Protein AF-A0A7T7HNX2-F1 (afdb_monomer_lite)

Structure (mmCIF, N/CA/C/O backbone):
data_AF-A0A7T7HNX2-F1
#
_entry.id   AF-A0A7T7HNX2-F1
#
loop_
_atom_site.group_PDB
_atom_site.id
_atom_site.type_symbol
_atom_site.label_atom_id
_atom_site.label_alt_id
_atom_site.label_comp_id
_atom_site.label_asym_id
_atom_site.label_entity_id
_atom_site.label_seq_id
_atom_site.pdbx_PDB_ins_code
_atom_site.Cartn_x
_atom_site.Cartn_y
_atom_site.Cartn_z
_atom_site.occupancy
_atom_site.B_iso_or_equiv
_atom_site.auth_seq_id
_atom_site.auth_comp_id
_atom_site.auth_asym_id
_atom_site.auth_atom_id
_atom_site.pdbx_PDB_model_num
ATOM 1 N N . MET A 1 1 ? 5.727 -19.608 38.447 1.00 37.97 1 MET A N 1
ATOM 2 C CA . MET A 1 1 ? 6.000 -19.574 36.997 1.00 37.97 1 MET A CA 1
ATOM 3 C C . MET A 1 1 ? 4.655 -19.611 36.282 1.00 37.97 1 MET A C 1
ATOM 5 O O . MET A 1 1 ? 4.016 -20.650 36.315 1.00 37.97 1 MET A O 1
ATOM 9 N N . MET A 1 2 ? 4.180 -18.492 35.729 1.00 38.69 2 MET A N 1
ATOM 10 C CA . MET A 1 2 ? 2.966 -18.452 34.899 1.00 38.69 2 MET A CA 1
ATOM 11 C C . MET A 1 2 ? 3.339 -17.863 33.538 1.00 38.69 2 MET A C 1
ATOM 13 O O . MET A 1 2 ? 3.357 -16.647 33.370 1.00 38.69 2 MET A O 1
ATOM 17 N N . SER A 1 3 ? 3.670 -18.729 32.580 1.00 41.78 3 SER A N 1
ATOM 18 C CA . SER A 1 3 ? 3.764 -18.338 31.173 1.00 41.78 3 SER A CA 1
ATOM 19 C C . SER A 1 3 ? 2.351 -18.274 30.605 1.00 41.78 3 SER A C 1
ATOM 21 O O . SER A 1 3 ? 1.733 -19.302 30.338 1.00 41.78 3 SER A O 1
ATOM 23 N N . GLY A 1 4 ? 1.817 -17.062 30.463 1.00 44.22 4 GLY A N 1
ATOM 24 C CA . GLY A 1 4 ? 0.633 -16.820 29.648 1.00 44.22 4 GLY A CA 1
ATOM 25 C C . GLY A 1 4 ? 1.031 -16.871 28.178 1.00 44.22 4 GLY A C 1
ATOM 26 O O . GLY A 1 4 ? 1.696 -15.960 27.692 1.00 44.22 4 GLY A O 1
ATOM 27 N N . ASN A 1 5 ? 0.656 -17.943 27.480 1.00 45.62 5 ASN A N 1
ATOM 28 C CA . ASN A 1 5 ? 0.745 -18.008 26.025 1.00 45.62 5 ASN A CA 1
ATOM 29 C C . ASN A 1 5 ? -0.198 -16.959 25.426 1.00 45.62 5 ASN A C 1
ATOM 31 O O . ASN A 1 5 ? -1.410 -17.160 25.356 1.00 45.62 5 ASN A O 1
ATOM 35 N N . THR A 1 6 ? 0.359 -15.833 24.987 1.00 50.38 6 THR A N 1
ATOM 36 C CA . THR A 1 6 ? -0.335 -14.875 24.126 1.00 50.38 6 THR A CA 1
ATOM 37 C C . THR A 1 6 ? -0.356 -15.452 22.715 1.00 50.38 6 THR A C 1
ATOM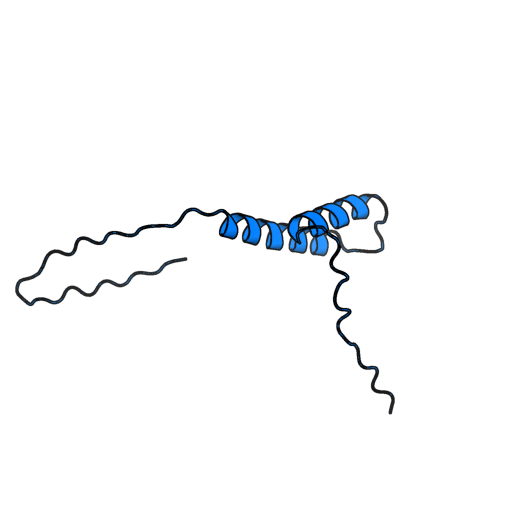 39 O O . THR A 1 6 ? 0.479 -15.112 21.878 1.00 50.38 6 THR A O 1
ATOM 42 N N . GLU A 1 7 ? -1.275 -16.377 22.449 1.00 42.97 7 GLU A N 1
ATOM 43 C CA . GLU A 1 7 ? -1.543 -16.776 21.071 1.00 42.97 7 GLU A CA 1
ATOM 44 C C . GLU A 1 7 ? -2.082 -15.554 20.314 1.00 42.97 7 GLU A C 1
ATOM 46 O O . GLU A 1 7 ? -2.997 -14.883 20.812 1.00 42.97 7 GLU A O 1
ATOM 51 N N . PRO A 1 8 ? -1.527 -15.201 19.138 1.00 47.97 8 PRO A N 1
ATOM 52 C CA . PRO A 1 8 ? -2.0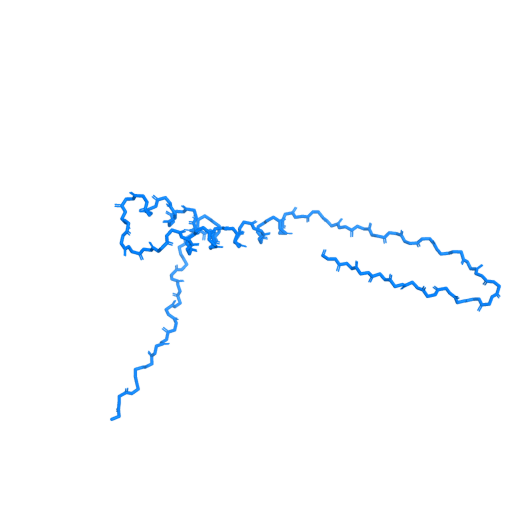93 -14.132 18.342 1.00 47.97 8 PRO A CA 1
ATOM 53 C C . PRO A 1 8 ? -3.475 -14.605 17.915 1.00 47.97 8 PRO A C 1
ATOM 55 O O . PRO A 1 8 ? -3.591 -15.526 17.111 1.00 47.97 8 PRO A O 1
ATOM 58 N N . ALA A 1 9 ? -4.513 -13.996 18.491 1.00 51.19 9 ALA A N 1
ATOM 59 C CA . ALA A 1 9 ? -5.894 -14.243 18.128 1.00 51.19 9 ALA A CA 1
ATOM 60 C C . ALA A 1 9 ? -6.003 -14.177 16.605 1.00 51.19 9 ALA A C 1
ATOM 62 O O . ALA A 1 9 ? -5.921 -13.098 16.012 1.00 51.19 9 ALA A O 1
ATOM 63 N N . THR A 1 10 ? -6.127 -15.344 15.976 1.00 51.44 10 THR A N 1
ATOM 64 C CA . THR A 1 10 ? -6.342 -15.497 14.546 1.00 51.44 10 THR A CA 1
ATOM 65 C C . THR A 1 10 ? -7.622 -14.741 14.260 1.00 51.44 10 THR A C 1
ATOM 67 O O . THR A 1 10 ? -8.714 -15.197 14.603 1.00 51.44 10 THR A O 1
ATOM 70 N N . ALA A 1 11 ? -7.466 -13.514 13.760 1.00 56.44 11 ALA A N 1
ATOM 71 C CA . ALA A 1 11 ? -8.556 -12.588 13.541 1.00 56.44 11 ALA A CA 1
ATOM 72 C C . ALA A 1 11 ? -9.638 -13.339 12.772 1.00 56.44 11 ALA A C 1
ATOM 74 O O . ALA A 1 11 ? -9.385 -13.844 11.673 1.00 56.44 11 ALA A O 1
ATOM 75 N N . ARG A 1 12 ? -10.816 -13.485 13.397 1.00 52.31 12 ARG A N 1
ATOM 76 C CA . ARG A 1 12 ? -12.006 -14.027 12.741 1.00 52.31 12 ARG A CA 1
ATOM 77 C C . ARG A 1 12 ? -12.080 -13.328 11.398 1.00 52.31 12 ARG A C 1
ATOM 79 O O . ARG A 1 12 ? -12.161 -12.101 11.370 1.00 52.31 12 ARG A O 1
ATOM 86 N N . ARG A 1 13 ? -11.980 -14.095 10.312 1.00 53.53 13 ARG A N 1
ATOM 87 C CA . ARG A 1 13 ? -12.123 -13.579 8.955 1.00 53.53 13 ARG A CA 1
ATOM 88 C C . ARG A 1 13 ? -13.547 -13.048 8.843 1.00 53.53 13 ARG A C 1
ATOM 90 O O . ARG A 1 13 ? -14.463 -13.785 8.494 1.00 53.53 13 ARG A O 1
ATOM 97 N N . SER A 1 14 ? -13.746 -11.789 9.226 1.00 56.53 14 SER A N 1
ATOM 98 C CA . SER A 1 14 ? -14.905 -11.031 8.790 1.00 56.53 14 SER A CA 1
ATOM 99 C C . SER A 1 14 ? -14.906 -11.112 7.263 1.00 56.53 14 SER A C 1
ATOM 101 O O . SER A 1 14 ? -13.833 -11.129 6.658 1.00 56.53 14 SER A O 1
ATOM 103 N N . GLY A 1 15 ? -16.072 -11.219 6.627 1.00 67.88 15 GLY A N 1
ATOM 104 C CA . GLY A 1 15 ? -16.191 -11.349 5.166 1.00 67.88 15 GLY A CA 1
ATOM 105 C C . GLY A 1 15 ? -15.658 -10.148 4.370 1.00 67.88 15 GLY A C 1
ATOM 106 O O . GLY A 1 15 ? -15.898 -10.045 3.171 1.00 67.88 15 GLY A O 1
ATOM 107 N N . PHE A 1 16 ? -14.957 -9.229 5.026 1.00 68.19 16 PHE A N 1
ATOM 108 C CA . PHE A 1 16 ? -14.398 -8.024 4.463 1.00 68.19 16 PHE A CA 1
ATOM 109 C C . PHE A 1 16 ? -12.944 -8.229 4.068 1.00 68.19 16 PHE A C 1
ATOM 111 O O . PHE A 1 16 ? -12.152 -8.855 4.774 1.00 68.19 16 PHE A O 1
ATOM 118 N N . ASN A 1 17 ? -12.574 -7.655 2.924 1.00 83.94 17 ASN A N 1
ATOM 119 C CA . ASN A 1 17 ? -11.167 -7.536 2.595 1.00 83.94 17 ASN A CA 1
ATOM 120 C C . ASN A 1 17 ? -10.476 -6.598 3.618 1.00 83.94 17 ASN A C 1
ATOM 122 O O . ASN A 1 17 ? -11.135 -5.745 4.223 1.00 83.94 17 ASN A O 1
ATOM 126 N N . PRO A 1 18 ? -9.154 -6.719 3.818 1.00 85.19 18 PRO A N 1
ATOM 127 C CA . PRO A 1 18 ? -8.440 -5.964 4.852 1.00 85.19 18 PRO A CA 1
ATOM 128 C C . PRO A 1 18 ? -8.573 -4.437 4.737 1.00 85.19 18 PRO A C 1
ATOM 130 O O . PRO A 1 18 ? -8.529 -3.735 5.745 1.00 85.19 18 PRO A O 1
ATOM 133 N N . LEU A 1 19 ? -8.739 -3.912 3.517 1.00 86.56 19 LEU A N 1
ATOM 134 C CA . LEU A 1 19 ? -8.961 -2.485 3.275 1.00 86.56 19 LEU A CA 1
ATOM 135 C C . LEU A 1 19 ? -10.323 -2.040 3.818 1.00 86.56 19 LEU A C 1
ATOM 137 O O . LEU A 1 19 ? -10.419 -1.029 4.512 1.00 86.56 19 LEU A O 1
ATOM 141 N N . HIS A 1 20 ? -11.363 -2.818 3.534 1.00 86.69 20 HIS A N 1
ATOM 142 C CA . HIS A 1 20 ? -12.708 -2.569 4.025 1.00 86.69 20 HIS A CA 1
ATOM 143 C C . HIS A 1 20 ? -12.779 -2.697 5.550 1.00 86.69 20 HIS A C 1
ATOM 145 O O . HIS A 1 20 ? -13.362 -1.837 6.203 1.00 86.69 20 HIS A O 1
ATOM 151 N N . GLU A 1 21 ? -12.127 -3.705 6.137 1.00 88.19 21 GLU A N 1
ATOM 152 C CA . GLU A 1 21 ? -12.047 -3.852 7.596 1.00 88.19 21 GLU A CA 1
ATOM 153 C C . GLU A 1 21 ? -11.386 -2.627 8.254 1.00 88.19 21 GLU A C 1
ATOM 155 O O . GLU A 1 21 ? -11.871 -2.117 9.267 1.00 88.19 21 GLU A O 1
ATOM 160 N N . ALA A 1 22 ? -10.299 -2.114 7.671 1.00 88.75 22 ALA A N 1
ATOM 161 C CA . ALA A 1 22 ? -9.636 -0.910 8.165 1.00 88.75 22 ALA A CA 1
ATOM 162 C C . ALA A 1 22 ? -10.533 0.334 8.057 1.00 88.75 22 ALA A C 1
ATOM 164 O O . ALA A 1 22 ? -10.588 1.134 8.994 1.00 88.75 22 ALA A O 1
ATOM 165 N N . ALA A 1 23 ? -11.272 0.473 6.951 1.00 88.62 23 ALA A N 1
ATOM 166 C CA . ALA A 1 23 ? -12.216 1.570 6.749 1.00 88.62 23 ALA A CA 1
ATOM 167 C C . ALA A 1 23 ? -13.367 1.511 7.763 1.00 88.62 23 ALA A C 1
ATOM 169 O O . ALA A 1 23 ? -13.710 2.531 8.362 1.00 88.62 23 ALA A O 1
ATOM 170 N N . GLN A 1 24 ? -13.908 0.316 8.019 1.00 88.81 24 GLN A N 1
ATOM 171 C CA . GLN A 1 24 ? -14.958 0.113 9.013 1.00 88.81 24 GLN A CA 1
ATOM 172 C C . GLN A 1 24 ? -14.472 0.468 10.424 1.00 88.81 24 GLN A C 1
ATOM 174 O O . GLN A 1 24 ? -15.141 1.225 11.128 1.00 88.81 24 GLN A O 1
ATOM 179 N N . LYS A 1 25 ? -13.280 0.006 10.827 1.00 86.38 25 LYS A N 1
ATOM 180 C CA . LYS A 1 25 ? -12.699 0.363 12.135 1.00 86.38 25 LYS A CA 1
ATOM 181 C C . LYS A 1 25 ? -12.483 1.872 12.277 1.00 86.38 25 LYS A C 1
ATOM 183 O O . LYS A 1 25 ? -12.711 2.426 13.351 1.00 86.38 25 LYS A O 1
ATOM 188 N N . LEU A 1 26 ? -12.077 2.549 11.202 1.00 85.94 26 LEU A N 1
ATOM 189 C CA . LEU A 1 26 ? -11.923 4.004 11.184 1.00 85.94 26 LEU A CA 1
ATOM 190 C C . LEU A 1 26 ? -13.271 4.737 11.287 1.00 85.94 26 LEU A C 1
ATOM 192 O O . LEU A 1 26 ? -13.364 5.731 12.003 1.00 85.94 26 LEU A O 1
ATOM 196 N N . ALA A 1 27 ? -14.329 4.226 10.657 1.00 87.38 27 ALA A N 1
ATOM 197 C CA . ALA A 1 27 ? -15.682 4.759 10.819 1.00 87.38 27 ALA A CA 1
ATOM 198 C C . ALA A 1 27 ? -16.219 4.559 12.253 1.00 87.38 27 ALA A C 1
ATOM 200 O O . ALA A 1 27 ? -16.867 5.447 12.810 1.00 87.38 27 ALA A O 1
ATOM 201 N N . GLU A 1 28 ? -15.912 3.421 12.883 1.00 84.62 28 GLU A N 1
ATOM 202 C CA . GLU A 1 28 ? -16.286 3.136 14.275 1.00 84.62 28 GLU A CA 1
ATOM 203 C C . GLU A 1 28 ? -15.514 3.988 15.294 1.00 84.62 28 GLU A C 1
ATOM 205 O O . GLU A 1 28 ? -16.049 4.293 16.363 1.00 84.62 28 GLU A O 1
ATOM 210 N N . TYR A 1 29 ? -14.300 4.442 14.968 1.00 84.69 29 TYR A N 1
ATOM 211 C CA . TYR A 1 29 ? -13.513 5.317 15.843 1.00 84.69 29 TYR A CA 1
ATOM 212 C C . TYR A 1 29 ? -14.252 6.610 16.213 1.00 84.69 29 TYR A C 1
ATOM 214 O O . TYR A 1 29 ? -14.207 7.026 17.369 1.00 84.69 29 TYR A O 1
ATOM 222 N N . ALA A 1 30 ? -14.995 7.207 15.274 1.00 73.69 30 ALA A N 1
ATOM 223 C CA . ALA A 1 30 ? -15.801 8.399 15.544 1.00 73.69 30 ALA A CA 1
ATOM 224 C C . ALA A 1 30 ? -16.916 8.150 16.580 1.00 73.69 30 ALA A C 1
ATOM 226 O O . ALA A 1 30 ? -17.357 9.084 17.244 1.00 73.69 30 ALA A O 1
ATOM 227 N N . ARG A 1 31 ? -17.359 6.894 16.739 1.00 76.62 31 ARG A N 1
ATOM 228 C CA . ARG A 1 31 ? -18.402 6.487 17.695 1.00 76.62 31 ARG A CA 1
ATOM 229 C C . ARG A 1 31 ? -17.841 6.040 19.048 1.00 76.62 31 ARG A C 1
ATOM 231 O O . ARG A 1 31 ? -18.532 6.171 20.051 1.00 76.62 31 ARG A O 1
ATOM 238 N N . PHE A 1 32 ? -16.606 5.531 19.093 1.00 74.94 32 PHE A N 1
ATOM 239 C CA . PHE A 1 32 ? -15.979 5.007 20.314 1.00 74.94 32 PHE A CA 1
ATOM 240 C C . PHE A 1 32 ? -14.487 5.368 20.398 1.00 74.94 32 PHE A C 1
ATOM 242 O O . PHE A 1 32 ? -13.612 4.521 20.200 1.00 74.94 32 PHE A O 1
ATOM 249 N N . GLN A 1 33 ? -14.184 6.617 20.765 1.00 66.62 33 GLN A N 1
ATOM 250 C CA . GLN A 1 33 ? -12.818 7.171 20.776 1.00 66.62 33 GLN A CA 1
ATOM 251 C C . GLN A 1 33 ? -11.824 6.552 21.791 1.00 66.62 33 GLN A C 1
ATOM 253 O O . GLN A 1 33 ? -10.692 7.015 21.889 1.00 66.62 33 GLN A O 1
ATOM 258 N N . GLY A 1 34 ? -12.185 5.487 22.516 1.00 68.06 34 GLY A N 1
ATOM 259 C CA . GLY A 1 34 ? -11.317 4.828 23.507 1.00 68.06 34 GLY A CA 1
ATOM 260 C C . GLY A 1 34 ? -10.762 3.454 23.112 1.00 68.06 34 GLY A C 1
ATOM 261 O O . GLY A 1 34 ? -9.868 2.952 23.787 1.00 68.06 34 GLY A O 1
ATOM 262 N N . ARG A 1 35 ? -11.278 2.815 22.050 1.00 71.06 35 ARG A N 1
ATOM 263 C CA . ARG A 1 35 ? -10.888 1.432 21.682 1.00 71.06 35 ARG A CA 1
ATOM 264 C C . ARG A 1 35 ? -9.680 1.350 20.755 1.00 71.06 35 ARG A C 1
ATOM 266 O O . ARG A 1 35 ? -8.997 0.333 20.733 1.00 71.06 35 ARG A O 1
ATOM 273 N N . TYR A 1 36 ? -9.428 2.408 19.994 1.00 73.00 36 TYR A N 1
ATOM 274 C CA . TYR A 1 36 ? -8.389 2.452 18.973 1.00 73.00 36 TYR A CA 1
ATOM 275 C C . TYR A 1 36 ? -7.751 3.834 18.944 1.00 73.00 36 TYR A C 1
ATOM 277 O O . TYR A 1 36 ? -8.436 4.835 19.149 1.00 73.00 36 TYR A O 1
ATOM 285 N N . LYS A 1 37 ? -6.455 3.917 18.640 1.00 83.50 37 LYS A N 1
ATOM 286 C CA . LYS A 1 37 ? -5.820 5.205 18.342 1.00 83.50 37 LYS A CA 1
ATOM 287 C C . LYS A 1 37 ? -6.082 5.557 16.882 1.00 83.50 37 LYS A C 1
ATOM 289 O O . LYS A 1 37 ? -5.751 4.769 15.998 1.00 83.50 37 LYS A O 1
ATOM 294 N N . ALA A 1 38 ? -6.590 6.763 16.616 1.00 83.19 38 ALA A N 1
ATOM 295 C CA . ALA A 1 38 ? -6.853 7.248 15.253 1.00 83.19 38 ALA A CA 1
ATOM 296 C C . ALA A 1 38 ? -5.669 7.006 14.304 1.00 83.19 38 ALA A C 1
ATOM 298 O O . ALA A 1 38 ? -5.833 6.493 13.202 1.00 83.19 38 ALA A O 1
ATOM 299 N N . ARG A 1 39 ? -4.452 7.318 14.769 1.00 87.00 39 ARG A N 1
ATOM 300 C CA . ARG A 1 39 ? -3.211 7.164 14.001 1.00 87.00 39 ARG A CA 1
ATOM 301 C C . ARG A 1 39 ? -2.940 5.717 13.577 1.00 87.00 39 ARG A C 1
ATOM 303 O O . ARG A 1 39 ? -2.460 5.499 12.470 1.00 87.00 39 ARG A O 1
ATOM 310 N N . GLU A 1 40 ? -3.235 4.744 14.435 1.00 86.12 40 GLU A N 1
ATOM 311 C CA . GLU A 1 40 ? -3.038 3.323 14.124 1.00 86.12 40 GLU A CA 1
ATOM 312 C C . GLU A 1 40 ? -4.045 2.849 13.072 1.00 86.12 40 GLU A C 1
ATOM 314 O O . GLU A 1 40 ? -3.672 2.132 12.148 1.00 86.12 40 GLU A O 1
ATOM 319 N N . LEU A 1 41 ? -5.295 3.313 13.153 1.00 88.56 41 LEU A N 1
ATOM 320 C CA . LEU A 1 41 ? -6.326 2.999 12.160 1.00 88.56 41 LEU A CA 1
ATOM 321 C C . LEU A 1 41 ? -6.047 3.639 10.803 1.00 88.56 41 LEU A C 1
ATOM 323 O O . LEU A 1 41 ? -6.197 2.977 9.779 1.00 88.56 41 LEU A O 1
ATOM 327 N N . VAL A 1 42 ? -5.588 4.892 10.789 1.00 90.25 42 VAL A N 1
ATOM 328 C CA . VAL A 1 42 ? -5.129 5.555 9.562 1.00 90.25 42 VAL A CA 1
ATOM 329 C C . VAL A 1 42 ? -3.952 4.785 8.962 1.00 90.25 42 VAL A C 1
ATOM 331 O O . VAL A 1 42 ? -3.972 4.478 7.776 1.00 90.25 42 VAL A O 1
ATOM 334 N N . GLY A 1 43 ? -2.963 4.395 9.773 1.00 90.44 43 GLY A N 1
ATOM 335 C CA . GLY A 1 43 ? -1.827 3.596 9.302 1.00 90.44 43 GLY A CA 1
ATOM 336 C C . GLY A 1 43 ? -2.245 2.237 8.730 1.00 90.44 43 GLY A C 1
ATOM 337 O O . GLY A 1 43 ? -1.749 1.829 7.675 1.00 90.44 43 GLY A O 1
ATOM 338 N N . LEU A 1 44 ? -3.192 1.560 9.384 1.00 91.00 44 LEU A N 1
ATOM 339 C CA . LEU A 1 44 ? -3.765 0.306 8.903 1.00 91.00 44 LEU A CA 1
ATOM 340 C C . LEU A 1 44 ? -4.478 0.507 7.559 1.00 91.00 44 LEU A C 1
ATOM 342 O O . LEU A 1 44 ? -4.220 -0.245 6.620 1.00 91.00 44 LEU A O 1
ATOM 346 N N . LEU A 1 45 ? -5.325 1.533 7.452 1.00 92.12 45 LEU A N 1
ATOM 347 C CA . LEU A 1 45 ? -6.071 1.846 6.236 1.00 92.12 45 LEU A CA 1
ATOM 348 C C . LEU A 1 45 ? -5.136 2.154 5.065 1.00 92.12 45 LEU A C 1
ATOM 350 O O . LEU A 1 45 ? -5.271 1.547 4.003 1.00 92.12 45 LEU A O 1
ATOM 354 N N . THR A 1 46 ? -4.155 3.032 5.270 1.00 92.50 46 THR A N 1
ATOM 355 C CA . THR A 1 46 ? -3.175 3.401 4.241 1.00 92.50 46 THR A CA 1
ATOM 356 C C . THR A 1 46 ? -2.383 2.186 3.771 1.00 92.50 46 THR A C 1
ATOM 358 O O . THR A 1 46 ? -2.288 1.946 2.571 1.00 92.50 46 THR A O 1
ATOM 361 N N . SER A 1 47 ? -1.897 1.352 4.696 1.00 92.56 47 SER A N 1
ATOM 362 C CA . SER A 1 47 ? -1.112 0.158 4.348 1.00 92.56 47 SER A CA 1
ATOM 363 C C . SER A 1 47 ? -1.905 -0.839 3.497 1.00 92.56 47 SER A C 1
ATOM 365 O O . SER A 1 47 ? -1.376 -1.417 2.544 1.00 92.56 47 SER A O 1
ATOM 367 N N . GLN A 1 48 ? -3.185 -1.058 3.824 1.00 92.25 48 GLN A N 1
ATOM 368 C CA . GLN A 1 48 ? -4.038 -1.936 3.018 1.00 92.25 48 GLN A CA 1
ATOM 369 C C . GLN A 1 48 ? -4.454 -1.280 1.695 1.00 92.25 48 GLN A C 1
ATOM 371 O O . GLN A 1 48 ? -4.594 -1.985 0.697 1.00 92.25 48 GLN A O 1
ATOM 376 N N . GLY A 1 49 ? -4.599 0.048 1.659 1.00 90.06 49 GLY A N 1
ATOM 377 C CA . GLY A 1 49 ? -4.892 0.812 0.445 1.00 90.06 49 GLY A CA 1
ATOM 378 C C . GLY A 1 49 ? -3.751 0.746 -0.565 1.00 90.06 49 GLY A C 1
ATOM 379 O O . GLY A 1 49 ? -3.975 0.417 -1.727 1.00 90.06 49 GLY A O 1
ATOM 380 N N . GLU A 1 50 ? -2.512 0.944 -0.113 1.00 91.62 50 GLU A N 1
ATOM 381 C CA . GLU A 1 50 ? -1.315 0.777 -0.945 1.00 91.62 50 GLU A CA 1
ATOM 382 C C . GLU A 1 50 ? -1.204 -0.645 -1.503 1.00 91.62 50 GLU A C 1
ATOM 384 O O . GLU A 1 50 ? -0.897 -0.845 -2.679 1.00 91.62 50 GLU A O 1
ATOM 389 N N . ARG A 1 51 ? -1.486 -1.655 -0.674 1.00 86.75 51 ARG A N 1
ATOM 390 C CA . ARG A 1 51 ? -1.474 -3.055 -1.108 1.00 86.75 51 ARG A CA 1
ATOM 391 C C . ARG A 1 51 ? -2.550 -3.336 -2.157 1.00 86.75 51 ARG A C 1
ATOM 393 O O . ARG A 1 51 ? -2.260 -4.015 -3.140 1.00 86.75 51 ARG A O 1
ATOM 400 N N . ALA A 1 52 ? -3.761 -2.815 -1.966 1.00 90.50 52 ALA A N 1
ATOM 401 C CA . ALA A 1 52 ? -4.836 -2.932 -2.947 1.00 90.50 52 ALA A CA 1
ATOM 402 C C . ALA A 1 52 ? -4.465 -2.236 -4.268 1.00 90.50 52 ALA A C 1
ATOM 404 O O . ALA A 1 52 ? -4.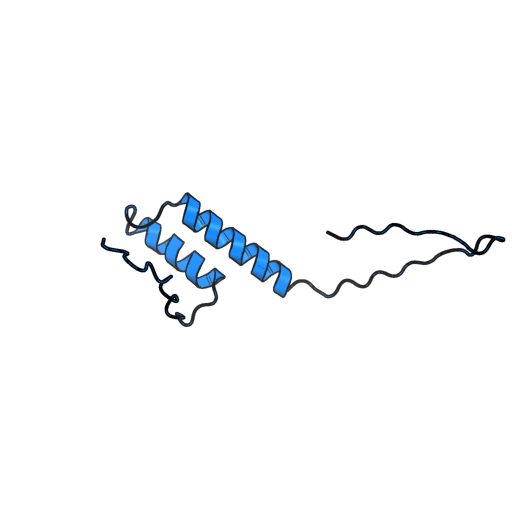681 -2.807 -5.333 1.00 90.50 52 ALA A O 1
ATOM 405 N N . ALA A 1 53 ? -3.821 -1.066 -4.208 1.00 85.75 53 ALA A N 1
ATOM 406 C CA . ALA A 1 53 ? -3.342 -0.357 -5.392 1.00 85.75 53 ALA A CA 1
ATOM 407 C C . ALA A 1 53 ? -2.301 -1.174 -6.179 1.00 85.75 53 ALA A C 1
ATOM 409 O O . ALA A 1 53 ? -2.392 -1.254 -7.402 1.00 85.75 53 ALA A O 1
ATOM 410 N N . ARG A 1 54 ? -1.365 -1.850 -5.494 1.00 86.94 54 ARG A N 1
ATOM 411 C CA . ARG A 1 54 ? -0.405 -2.762 -6.148 1.00 86.94 54 ARG A CA 1
ATOM 412 C C . ARG A 1 54 ? -1.081 -3.979 -6.775 1.00 86.94 54 ARG A C 1
ATOM 414 O O . ARG A 1 54 ? -0.667 -4.410 -7.842 1.00 86.94 54 ARG A O 1
ATOM 421 N N . ALA A 1 55 ? -2.117 -4.525 -6.137 1.00 85.00 55 ALA A N 1
ATOM 422 C CA . ALA A 1 55 ? -2.845 -5.683 -6.660 1.00 85.00 55 ALA A CA 1
ATOM 423 C C . ALA A 1 55 ? -3.616 -5.375 -7.957 1.00 85.00 55 ALA A C 1
ATOM 425 O O . ALA A 1 55 ? -3.847 -6.276 -8.757 1.00 85.00 55 ALA A O 1
ATOM 426 N N . VAL A 1 56 ? -4.003 -4.113 -8.162 1.00 87.06 56 VAL A N 1
ATOM 427 C CA . VAL A 1 56 ? -4.725 -3.645 -9.358 1.00 87.06 56 VAL A CA 1
ATOM 428 C C . VAL A 1 56 ? -3.772 -3.016 -10.389 1.00 87.06 56 VAL A C 1
ATOM 430 O O . VAL A 1 56 ? -4.189 -2.651 -11.487 1.00 87.06 56 VAL A O 1
ATOM 433 N N . GLN A 1 57 ? -2.478 -2.898 -10.077 1.00 85.62 57 GLN A N 1
ATOM 434 C CA . GLN A 1 57 ? -1.511 -2.276 -10.976 1.00 85.62 57 GLN A CA 1
ATOM 435 C C . GLN A 1 57 ? -1.325 -3.125 -12.251 1.00 85.62 57 GLN A C 1
ATOM 437 O O . GLN A 1 57 ? -1.139 -4.341 -12.159 1.00 85.62 57 GLN A O 1
ATOM 442 N N . PRO A 1 58 ? -1.357 -2.519 -13.453 1.00 84.88 58 PRO A N 1
ATOM 443 C CA . PRO A 1 58 ? -1.172 -3.255 -14.699 1.00 84.88 58 PRO A CA 1
ATOM 444 C C . PRO A 1 58 ? 0.251 -3.812 -14.823 1.00 84.88 58 PRO A C 1
ATOM 446 O O . PRO A 1 58 ? 1.212 -3.238 -14.308 1.00 84.88 58 PRO A O 1
ATOM 449 N N . ALA A 1 59 ? 0.396 -4.914 -15.565 1.00 85.25 59 ALA A N 1
ATOM 450 C CA . ALA A 1 59 ? 1.698 -5.509 -15.846 1.00 85.25 59 ALA A CA 1
ATOM 451 C C . ALA A 1 59 ? 2.594 -4.526 -16.625 1.00 85.25 59 ALA A C 1
ATOM 453 O O . ALA A 1 59 ? 2.280 -4.145 -17.753 1.00 85.25 59 ALA A O 1
ATOM 454 N N . ALA A 1 60 ? 3.729 -4.140 -16.038 1.00 85.81 60 ALA A N 1
ATOM 455 C CA . ALA A 1 60 ? 4.722 -3.303 -16.702 1.00 85.81 60 ALA A CA 1
ATOM 456 C C . ALA A 1 60 ? 5.607 -4.157 -17.625 1.00 85.81 60 ALA A C 1
ATOM 458 O O . ALA A 1 60 ? 6.246 -5.110 -17.178 1.00 85.81 60 ALA A O 1
ATOM 459 N N . ARG A 1 61 ? 5.665 -3.812 -18.916 1.00 88.38 61 ARG A N 1
ATOM 460 C CA . ARG A 1 61 ? 6.602 -4.409 -19.881 1.00 88.38 61 ARG A CA 1
ATOM 461 C C . ARG A 1 61 ? 7.744 -3.436 -20.141 1.00 88.38 61 ARG A C 1
ATOM 463 O O . ARG A 1 61 ? 7.504 -2.310 -20.565 1.00 88.38 61 ARG A O 1
ATOM 470 N N . ILE A 1 62 ? 8.975 -3.875 -19.894 1.00 88.50 62 ILE A N 1
ATOM 471 C CA . 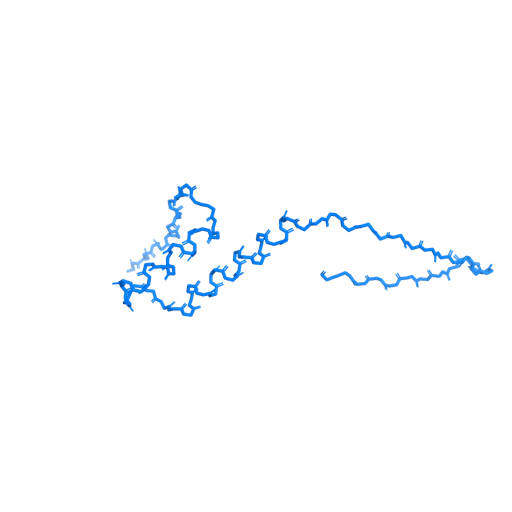ILE A 1 62 ? 10.180 -3.071 -20.113 1.00 88.50 62 ILE A CA 1
ATOM 472 C C . ILE A 1 62 ? 10.926 -3.662 -21.307 1.00 88.50 62 ILE A C 1
ATOM 474 O O . ILE A 1 62 ? 11.398 -4.794 -21.246 1.00 88.50 62 ILE A O 1
ATOM 478 N N . HIS A 1 63 ? 11.022 -2.894 -22.391 1.00 89.62 63 HIS A N 1
ATOM 479 C CA . HIS A 1 63 ? 11.785 -3.260 -23.583 1.00 89.62 63 HIS A CA 1
ATOM 480 C C . HIS A 1 63 ? 13.084 -2.451 -23.607 1.00 89.62 63 HIS A C 1
ATOM 482 O O . HIS A 1 63 ? 13.041 -1.223 -23.649 1.00 89.62 63 HIS A O 1
ATOM 488 N N . LEU A 1 64 ? 14.234 -3.128 -23.571 1.00 85.88 64 LEU A N 1
ATOM 489 C CA . LEU A 1 64 ? 15.545 -2.489 -23.682 1.00 85.88 64 LEU A CA 1
ATOM 490 C C . LEU A 1 64 ? 16.141 -2.755 -25.064 1.00 85.88 64 LEU A C 1
ATOM 492 O O . LEU A 1 64 ? 16.326 -3.907 -25.449 1.00 85.88 64 LEU A O 1
ATOM 496 N N . TYR A 1 65 ? 16.481 -1.688 -25.783 1.00 85.12 65 TYR A N 1
ATOM 497 C CA . TYR A 1 65 ? 17.238 -1.761 -27.030 1.00 85.12 65 TYR A CA 1
ATOM 498 C C . TYR A 1 65 ? 18.698 -1.429 -26.738 1.00 85.12 65 TYR A C 1
ATOM 500 O O . TYR A 1 65 ? 19.021 -0.301 -26.370 1.00 85.12 65 TYR A O 1
ATOM 508 N N . ILE A 1 66 ? 19.581 -2.412 -26.892 1.00 80.94 66 ILE A N 1
ATOM 509 C CA . ILE A 1 66 ? 21.017 -2.252 -26.662 1.00 80.94 66 ILE A CA 1
ATOM 510 C C . ILE A 1 66 ? 21.711 -2.311 -28.021 1.00 80.94 66 ILE A C 1
ATOM 512 O O . ILE A 1 66 ? 21.535 -3.270 -28.771 1.00 80.94 66 ILE A O 1
ATOM 516 N N . ARG A 1 67 ? 22.489 -1.278 -28.355 1.00 76.62 67 ARG A N 1
ATOM 517 C CA . ARG A 1 67 ? 23.368 -1.316 -29.528 1.00 76.62 67 ARG A CA 1
ATOM 518 C C . ARG A 1 67 ? 24.582 -2.176 -29.194 1.00 76.62 67 ARG A C 1
ATOM 520 O O . ARG A 1 67 ? 25.224 -1.947 -28.175 1.00 76.62 67 ARG A O 1
ATOM 527 N N . ALA A 1 68 ? 24.882 -3.156 -30.041 1.00 69.06 68 ALA A N 1
ATOM 528 C CA . ALA A 1 68 ? 26.118 -3.914 -29.929 1.00 69.06 68 ALA A CA 1
ATOM 529 C C . ALA A 1 68 ? 27.297 -2.981 -30.244 1.00 69.06 68 ALA A C 1
ATOM 531 O O . ALA A 1 68 ? 27.418 -2.494 -31.368 1.00 69.06 68 ALA A O 1
ATOM 532 N N . ASP A 1 69 ? 28.128 -2.706 -29.242 1.00 68.38 69 ASP A N 1
ATOM 533 C CA . ASP A 1 69 ? 29.471 -2.172 -29.465 1.00 68.38 69 ASP A CA 1
ATOM 534 C C . ASP A 1 69 ? 30.363 -3.282 -30.055 1.00 68.38 69 ASP A C 1
ATOM 536 O O . ASP A 1 69 ? 30.084 -4.472 -29.865 1.00 68.38 69 ASP A O 1
ATOM 540 N N . ARG A 1 70 ? 31.425 -2.904 -30.772 1.00 65.62 70 ARG A N 1
ATOM 541 C CA . ARG A 1 70 ? 32.375 -3.782 -31.479 1.00 65.62 70 ARG A CA 1
ATOM 542 C C . ARG A 1 70 ? 32.946 -4.904 -30.600 1.00 65.62 70 ARG A C 1
ATOM 544 O O . ARG A 1 70 ? 33.248 -5.969 -31.127 1.00 65.62 70 ARG A O 1
ATOM 551 N N . ASP A 1 71 ? 33.011 -4.680 -29.286 1.00 69.56 71 ASP A N 1
ATOM 552 C CA . ASP A 1 71 ? 33.548 -5.605 -28.278 1.00 69.56 71 ASP A CA 1
ATOM 553 C C . ASP A 1 71 ? 32.471 -6.420 -27.523 1.00 69.56 71 ASP A C 1
ATOM 555 O O . ASP A 1 71 ? 32.763 -7.149 -26.570 1.00 69.56 71 ASP A O 1
ATOM 559 N N . GLY A 1 72 ? 31.203 -6.332 -27.943 1.00 63.34 72 GLY A N 1
ATOM 560 C CA . GLY A 1 72 ? 30.143 -7.276 -27.565 1.00 63.34 72 GLY A CA 1
ATOM 561 C C . GLY A 1 72 ? 29.640 -7.208 -26.118 1.00 63.34 72 GLY A C 1
ATOM 562 O O . GLY A 1 72 ? 28.910 -8.106 -25.693 1.00 63.34 72 GLY A O 1
ATOM 563 N N . ARG A 1 73 ? 29.995 -6.179 -25.335 1.00 70.19 73 ARG A N 1
ATOM 564 C CA . ARG A 1 73 ? 29.574 -6.058 -23.926 1.00 70.19 73 ARG A CA 1
ATOM 565 C C . ARG A 1 73 ? 29.086 -4.649 -23.591 1.00 70.19 73 ARG A C 1
ATOM 567 O O . ARG A 1 73 ? 29.877 -3.722 -23.500 1.00 70.19 73 ARG A O 1
ATOM 574 N N . ALA A 1 74 ? 27.787 -4.519 -23.325 1.00 76.50 74 ALA A N 1
ATOM 575 C CA . ALA A 1 74 ? 27.167 -3.300 -22.806 1.00 76.50 74 ALA A CA 1
ATOM 576 C C . ALA A 1 74 ? 26.378 -3.638 -21.525 1.00 76.50 74 ALA A C 1
ATOM 578 O O . ALA A 1 74 ? 25.224 -4.068 -21.613 1.00 76.50 74 ALA A O 1
ATOM 579 N N . PRO A 1 75 ? 26.992 -3.533 -20.330 1.00 81.00 75 PRO A N 1
ATOM 580 C CA . PRO A 1 75 ? 26.308 -3.850 -19.082 1.00 81.00 75 PRO A CA 1
ATOM 581 C C . PRO A 1 75 ? 25.206 -2.823 -18.797 1.00 81.00 75 PRO A C 1
ATOM 583 O O . PRO A 1 75 ? 25.456 -1.619 -18.777 1.00 81.00 75 PRO A O 1
ATOM 586 N N . VAL 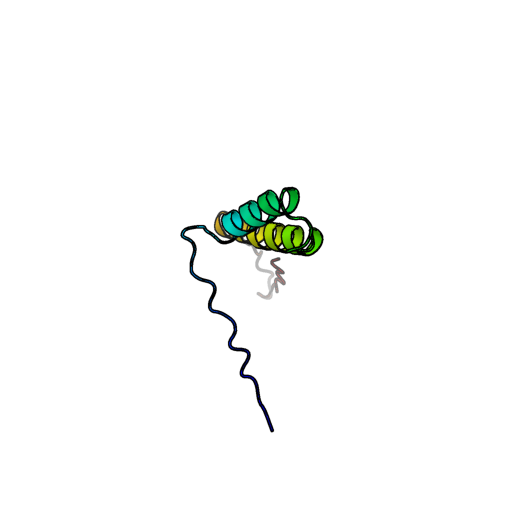A 1 76 ? 23.988 -3.302 -18.535 1.00 82.81 76 VAL A N 1
ATOM 587 C CA . VAL A 1 76 ? 22.855 -2.459 -18.136 1.00 82.81 76 VAL A CA 1
ATOM 588 C C . VAL A 1 76 ? 22.509 -2.728 -16.679 1.00 82.81 76 VAL A C 1
ATOM 590 O O . VAL A 1 76 ? 22.148 -3.843 -16.311 1.00 82.81 76 VAL A O 1
ATOM 593 N N . ASN A 1 77 ? 22.577 -1.684 -15.856 1.00 86.75 77 ASN A N 1
ATOM 594 C CA . ASN A 1 77 ? 22.114 -1.724 -14.475 1.00 86.75 77 ASN A CA 1
ATOM 595 C C . ASN A 1 77 ? 20.700 -1.140 -14.406 1.00 86.75 77 ASN A C 1
ATOM 597 O O . ASN A 1 77 ? 20.516 0.060 -14.607 1.00 86.75 77 ASN A O 1
ATOM 601 N N . LEU A 1 78 ? 19.701 -1.975 -14.115 1.00 86.00 78 LEU A N 1
ATOM 602 C CA . LEU A 1 78 ? 18.307 -1.555 -13.965 1.00 86.00 78 LEU A CA 1
ATOM 603 C C . LEU A 1 78 ? 17.859 -1.716 -12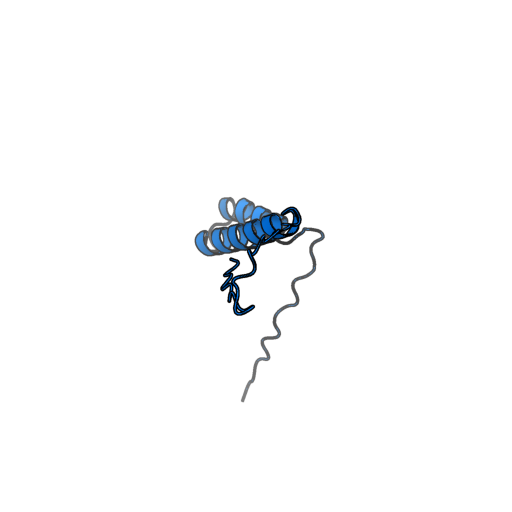.511 1.00 86.00 78 LEU A C 1
ATOM 605 O O . LEU A 1 78 ? 17.963 -2.799 -11.940 1.00 86.00 78 LEU A O 1
ATOM 609 N N . ARG A 1 79 ? 17.316 -0.645 -11.922 1.00 86.75 79 ARG A N 1
ATOM 610 C CA . ARG A 1 79 ? 16.688 -0.678 -10.596 1.00 86.75 79 ARG A CA 1
ATOM 611 C C . ARG A 1 79 ? 15.195 -0.408 -10.730 1.00 86.75 79 ARG A C 1
ATOM 613 O O . ARG A 1 79 ? 14.799 0.702 -11.066 1.00 86.75 79 ARG A O 1
ATOM 620 N N . LEU A 1 80 ? 14.386 -1.416 -10.425 1.00 82.19 80 LEU A N 1
ATOM 621 C CA . LEU A 1 80 ? 12.930 -1.309 -10.344 1.00 82.19 80 LEU A CA 1
ATOM 622 C C . LEU A 1 80 ? 12.530 -1.010 -8.891 1.00 82.19 80 LEU A C 1
ATOM 624 O O . LEU A 1 80 ? 13.209 -1.461 -7.965 1.00 82.19 80 LEU A O 1
ATOM 628 N N . ARG A 1 81 ? 11.495 -0.192 -8.693 1.00 71.25 81 ARG A N 1
ATOM 629 C CA . ARG A 1 81 ? 10.959 0.196 -7.380 1.00 71.25 81 ARG A CA 1
ATOM 630 C C . ARG A 1 81 ? 9.498 -0.196 -7.282 1.00 71.25 81 ARG A C 1
ATOM 632 O O . ARG A 1 81 ? 8.804 -0.022 -8.305 1.00 71.25 81 ARG A O 1
#

Foldseek 3Di:
DDDDPPDPPPPDPDVDDQLVVLVVVLVCCVVPVPPDPNVVSVVSNVVSVVVVCVVPDDDDDDDDDDDQDPVRDDDDDDDDD

Organism: NCBI:txid2583532

Radius of gyration: 23.38 Å; chains: 1; bounding box: 52×28×68 Å

Secondary structure (DSSP, 8-state):
--------------SS-HHHHHHHHHHHHTT-TTSS-HHHHHHHHHHHHHHHHHHHPPPPP--------TTS---------

pLDDT: mean 76.62, std 15.17, range [37.97, 92.56]

Sequence (81 aa):
MMSGNTEPATARRSGFNPLHEAAQKLAEYARFQGRYKARELVGLLTSQGERAARAVQPAARIHLYIRADRDGRAPVNLRLR